Protein AF-A0A7S4QKA0-F1 (afdb_monomer_lite)

pLDDT: mean 72.98, std 16.51, range [43.41, 94.88]

Organism: NCBI:txid49249

Sequence (157 aa):
MATSAATAAAASAASLTTAHSTKSTVLSTYRTLHKLIRNLPPTQQPNALTQLRTTYKSNVTAPTSSIQPLIEEAGKKIAYLRIVTPKDRSTNQKSSERWIYDGNGNKVCNGIGQLNRDGKAVSNWNGKNLDPCSVKRHRQQLGRAGFVNNLHAKGLF

Secondary structure (DSSP, 8-state):
--SHHHHHHHHHHHHHHHHHHHHHHHHHHHHHHHHHHHTS-TTTHHHHHHHHHHHHHHTTT--HHHHHHHHHHHHHHHHHHHHHSPPPGGGS-------EE-TTS-EEESSS-PPPTT-------SSS---HHHHHHHHHHHHHTT-SSTTGGGT--

Structure (mmCIF, N/CA/C/O backbone):
data_AF-A0A7S4QKA0-F1
#
_entry.id   AF-A0A7S4QKA0-F1
#
loop_
_atom_site.group_PDB
_atom_site.id
_atom_site.type_symbol
_atom_site.label_atom_id
_atom_site.label_alt_id
_atom_site.label_comp_id
_atom_site.label_asym_id
_atom_site.label_entity_id
_atom_site.label_seq_id
_atom_site.pdbx_PDB_ins_code
_atom_site.Cartn_x
_atom_site.Cartn_y
_atom_site.Cartn_z
_atom_site.occupancy
_atom_site.B_iso_or_equiv
_atom_site.auth_seq_id
_atom_site.auth_comp_id
_atom_site.auth_asym_id
_atom_site.auth_atom_id
_atom_site.pdbx_PDB_model_num
ATOM 1 N N . MET A 1 1 ? -34.918 20.534 32.778 1.00 53.19 1 MET A N 1
ATOM 2 C CA . MET A 1 1 ? -33.763 19.617 32.931 1.00 53.19 1 MET A CA 1
ATOM 3 C C . MET A 1 1 ? -33.714 18.562 31.808 1.00 53.19 1 MET A C 1
ATOM 5 O O . MET A 1 1 ? -33.627 17.380 32.093 1.00 53.19 1 MET A O 1
ATOM 9 N N . ALA A 1 2 ? -33.759 18.962 30.528 1.00 54.81 2 ALA A N 1
ATOM 10 C CA . ALA A 1 2 ? -33.802 18.024 29.386 1.00 54.81 2 ALA A CA 1
ATOM 11 C C . ALA A 1 2 ? -32.573 18.113 28.451 1.00 54.81 2 ALA A C 1
ATOM 13 O O . ALA A 1 2 ? -32.505 17.424 27.440 1.00 54.81 2 ALA A O 1
ATOM 14 N N . THR A 1 3 ? -31.588 18.955 28.773 1.00 57.25 3 THR A N 1
ATOM 15 C CA . THR A 1 3 ? -30.458 19.271 27.882 1.00 57.25 3 THR A CA 1
ATOM 16 C C . THR A 1 3 ? -29.217 18.393 28.080 1.00 57.25 3 THR A C 1
ATOM 18 O O . THR A 1 3 ? -28.339 18.419 27.224 1.00 57.25 3 THR A O 1
ATOM 21 N N . SER A 1 4 ? -29.128 17.585 29.145 1.00 58.50 4 SER A N 1
ATOM 22 C CA . SER A 1 4 ? -27.948 16.736 29.408 1.00 58.50 4 SER A CA 1
ATOM 23 C C . SER A 1 4 ? -27.959 15.391 28.667 1.00 58.50 4 SER A C 1
ATOM 25 O O . SER A 1 4 ? -26.901 14.839 28.376 1.00 58.50 4 SER A O 1
ATOM 27 N N . ALA A 1 5 ? -29.135 14.862 28.313 1.00 60.84 5 ALA A N 1
ATOM 28 C CA . ALA A 1 5 ? -29.242 13.571 27.626 1.00 60.84 5 ALA A CA 1
ATOM 29 C C . ALA A 1 5 ? -28.862 13.657 26.134 1.00 60.84 5 ALA A C 1
ATOM 31 O O . ALA A 1 5 ? -28.211 12.759 25.599 1.00 60.84 5 ALA A O 1
ATOM 32 N N . ALA A 1 6 ? -29.212 14.761 25.464 1.00 63.09 6 ALA A N 1
ATOM 33 C CA . ALA A 1 6 ? -28.923 14.961 24.042 1.00 63.09 6 ALA A CA 1
ATOM 34 C C . ALA A 1 6 ? -27.418 15.140 23.759 1.00 63.09 6 ALA A C 1
ATOM 36 O O . ALA A 1 6 ? -26.901 14.631 22.764 1.00 63.09 6 ALA A O 1
ATOM 37 N N . THR A 1 7 ? -26.690 15.806 24.657 1.00 63.50 7 THR A N 1
ATOM 38 C CA . THR A 1 7 ? -25.232 15.989 24.559 1.00 63.50 7 THR A CA 1
ATOM 39 C C . THR A 1 7 ? -24.463 14.687 24.796 1.00 63.50 7 THR A C 1
ATOM 41 O O . THR A 1 7 ? -23.486 14.426 24.093 1.00 63.50 7 THR A O 1
ATOM 44 N N . ALA A 1 8 ? -24.929 13.819 25.701 1.00 63.12 8 ALA A N 1
ATOM 45 C CA . ALA A 1 8 ? -24.328 12.501 25.921 1.00 63.12 8 ALA A CA 1
ATOM 46 C C . ALA A 1 8 ? -24.492 11.564 24.704 1.00 63.12 8 ALA A C 1
ATOM 48 O O . ALA A 1 8 ? -23.546 10.872 24.315 1.00 63.12 8 ALA A O 1
ATOM 49 N N . ALA A 1 9 ? -25.658 11.588 24.049 1.00 65.44 9 ALA A N 1
ATOM 50 C CA . ALA A 1 9 ? -25.912 10.793 22.847 1.00 65.44 9 ALA A CA 1
ATOM 51 C C . ALA A 1 9 ? -24.998 11.202 21.676 1.00 65.44 9 ALA A C 1
ATOM 53 O O . ALA A 1 9 ? -24.388 10.340 21.038 1.00 65.44 9 ALA A O 1
ATOM 54 N N . ALA A 1 10 ? -24.822 12.508 21.443 1.00 66.25 10 ALA A N 1
ATOM 55 C CA . ALA A 1 10 ? -23.941 13.025 20.393 1.00 66.25 10 ALA A CA 1
ATOM 56 C C . ALA A 1 10 ? -22.460 12.655 20.618 1.00 66.25 10 ALA A C 1
ATOM 58 O O . ALA A 1 10 ? -21.770 12.261 19.674 1.00 66.25 10 ALA A O 1
ATOM 59 N N . ALA A 1 11 ? -21.979 12.700 21.866 1.00 65.69 11 ALA A N 1
ATOM 60 C CA . ALA A 1 11 ? -20.617 12.291 22.215 1.00 65.69 11 ALA A CA 1
ATOM 61 C C . ALA A 1 11 ? -20.374 10.784 21.982 1.00 65.69 11 ALA A C 1
ATOM 63 O O . ALA A 1 11 ? -19.302 10.389 21.515 1.00 65.69 11 ALA A O 1
ATOM 64 N N . SER A 1 12 ? -21.380 9.939 22.242 1.00 66.50 12 SER A N 1
ATOM 65 C CA . SER A 1 12 ? -21.301 8.494 21.977 1.00 66.50 12 SER A CA 1
ATOM 66 C C . SER A 1 12 ? -21.273 8.158 20.477 1.00 66.50 12 SER A C 1
ATOM 68 O O . SER A 1 12 ? -20.552 7.258 20.051 1.00 66.50 12 SER A O 1
ATOM 70 N N . ALA A 1 13 ? -21.990 8.924 19.650 1.00 68.44 13 ALA A N 1
ATOM 71 C CA . ALA A 1 13 ? -21.988 8.741 18.201 1.00 68.44 13 ALA A CA 1
ATOM 72 C C . ALA A 1 13 ? -20.648 9.169 17.573 1.00 68.44 13 ALA A C 1
ATOM 74 O O . ALA A 1 13 ? -20.118 8.472 16.706 1.00 68.44 13 ALA A O 1
ATOM 75 N N . ALA A 1 14 ? -20.061 10.273 18.047 1.00 69.31 14 ALA A N 1
ATOM 76 C CA . ALA A 1 14 ? -18.765 10.767 17.578 1.00 69.31 14 ALA A CA 1
ATOM 77 C C . ALA A 1 14 ? -17.596 9.824 17.929 1.00 69.31 14 ALA A C 1
ATOM 79 O O . ALA A 1 14 ? -16.661 9.658 17.139 1.00 69.31 14 ALA A O 1
ATOM 80 N N . SER A 1 15 ? -17.642 9.164 19.089 1.00 71.69 15 SER A N 1
ATOM 81 C CA . SER A 1 15 ? -16.622 8.178 19.465 1.00 71.69 15 SER A CA 1
ATOM 82 C C . SER A 1 15 ? -16.714 6.907 18.612 1.00 71.69 15 SER A C 1
ATOM 84 O O . SER A 1 15 ? -15.683 6.385 18.177 1.00 71.69 15 SER A O 1
ATOM 86 N N . LEU A 1 16 ? -17.931 6.457 18.275 1.00 73.19 16 LEU A N 1
ATOM 87 C CA . LEU A 1 16 ? -18.149 5.318 17.381 1.00 73.19 16 LEU A CA 1
ATOM 88 C C . LEU A 1 16 ? -17.609 5.577 15.970 1.00 73.19 16 LEU A C 1
ATOM 90 O O . LEU A 1 16 ? -16.901 4.728 15.424 1.00 73.19 16 LEU A O 1
ATOM 94 N N . THR A 1 17 ? -17.917 6.726 15.364 1.00 72.69 17 THR A N 1
ATOM 95 C CA . THR A 1 17 ? -17.453 7.060 14.004 1.00 72.69 17 THR A CA 1
ATOM 96 C C . THR A 1 17 ? -15.934 7.196 13.947 1.00 72.69 17 THR A C 1
ATOM 98 O O . THR A 1 17 ? -15.299 6.665 13.032 1.00 72.69 17 THR A O 1
ATOM 101 N N . THR A 1 18 ? -15.334 7.805 14.971 1.00 76.69 18 THR A N 1
ATOM 102 C CA . THR A 1 18 ? -13.876 7.905 15.112 1.00 76.69 18 THR A CA 1
ATOM 103 C C . THR 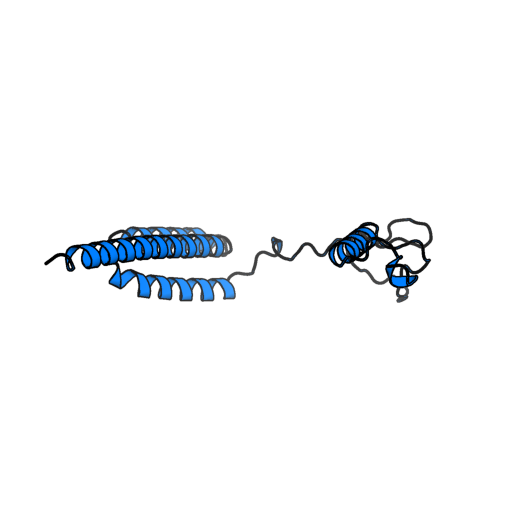A 1 18 ? -13.239 6.520 15.210 1.00 76.69 18 THR A C 1
ATOM 105 O O . THR A 1 18 ? -12.281 6.236 14.494 1.00 76.69 18 THR A O 1
ATOM 108 N N . ALA A 1 19 ? -13.809 5.612 16.009 1.00 76.31 19 ALA A N 1
ATOM 109 C CA . ALA A 1 19 ? -13.323 4.238 16.132 1.00 76.31 19 ALA A CA 1
ATOM 110 C C . ALA A 1 19 ? -13.435 3.430 14.822 1.00 76.31 19 ALA A C 1
ATOM 112 O O . ALA A 1 19 ? -12.587 2.585 14.536 1.00 76.31 19 ALA A O 1
ATOM 113 N N . HIS A 1 20 ? -14.462 3.668 14.002 1.00 78.38 20 HIS A N 1
ATOM 114 C CA . HIS A 1 20 ? -14.578 3.029 12.685 1.00 78.38 20 HIS A CA 1
ATOM 115 C C . HIS A 1 20 ? -13.555 3.586 11.689 1.00 78.38 20 HIS A C 1
ATOM 117 O O . HIS A 1 20 ? -12.926 2.821 10.953 1.00 78.38 20 HIS A O 1
ATOM 123 N N . SER A 1 21 ? -13.348 4.905 11.698 1.00 82.44 21 SER A N 1
ATOM 124 C CA . SER A 1 21 ? -12.342 5.574 10.872 1.00 82.44 21 SER A CA 1
ATOM 125 C C . SER A 1 21 ? -10.929 5.077 11.194 1.00 82.44 21 SER A C 1
ATOM 127 O O . SER A 1 21 ? -10.194 4.669 10.293 1.00 82.44 21 SER A O 1
ATOM 129 N N . THR A 1 22 ? -10.567 4.984 12.478 1.00 85.25 22 THR A N 1
ATOM 130 C CA . THR A 1 22 ? -9.251 4.475 12.897 1.00 85.25 22 THR A CA 1
ATOM 131 C C . THR A 1 22 ? -9.042 3.019 12.488 1.00 85.25 22 THR A C 1
ATOM 133 O O . THR A 1 22 ? -7.995 2.700 11.927 1.00 85.25 22 THR A O 1
ATOM 136 N N . LYS A 1 23 ? -10.042 2.141 12.662 1.00 87.69 23 LYS A N 1
ATOM 137 C CA . LYS A 1 23 ? -9.987 0.748 12.173 1.00 87.69 23 LYS A CA 1
ATOM 138 C C . LYS A 1 23 ? -9.736 0.679 10.665 1.00 87.69 23 LYS A C 1
ATOM 140 O O . LYS A 1 23 ? -8.902 -0.109 10.220 1.00 87.69 23 LYS A O 1
ATOM 145 N N . SER A 1 24 ? -10.423 1.507 9.878 1.00 89.88 24 SER A N 1
ATOM 146 C CA . SER A 1 24 ? -10.221 1.584 8.426 1.00 89.88 24 SER A CA 1
ATOM 147 C C . SER A 1 24 ? -8.781 1.978 8.079 1.00 89.88 24 SER A C 1
ATOM 149 O O . SER A 1 24 ? -8.125 1.306 7.276 1.00 89.88 24 SER A O 1
ATOM 151 N N . THR A 1 25 ? -8.248 3.000 8.753 1.00 91.38 25 THR A N 1
ATOM 152 C CA . THR A 1 25 ? -6.865 3.459 8.581 1.00 91.38 25 THR A CA 1
ATOM 153 C C . THR A 1 25 ? -5.862 2.359 8.922 1.00 91.38 25 THR A C 1
ATOM 155 O O . THR A 1 25 ? -5.007 2.056 8.090 1.00 91.38 25 THR A O 1
ATOM 158 N N . VAL A 1 26 ? -6.008 1.681 10.064 1.00 92.06 26 VAL A N 1
ATOM 159 C CA . VAL A 1 26 ? -5.136 0.567 10.490 1.00 92.06 26 VAL A CA 1
ATOM 160 C C . VAL A 1 26 ? -5.156 -0.589 9.481 1.00 92.06 26 VAL A C 1
ATOM 162 O O . VAL A 1 26 ? -4.118 -1.156 9.139 1.00 92.06 26 VAL A O 1
ATOM 165 N N . LEU A 1 27 ? -6.326 -0.935 8.939 1.00 92.19 27 LEU A N 1
ATOM 166 C CA . LEU A 1 27 ? -6.423 -1.962 7.899 1.00 92.19 27 LEU A CA 1
ATOM 16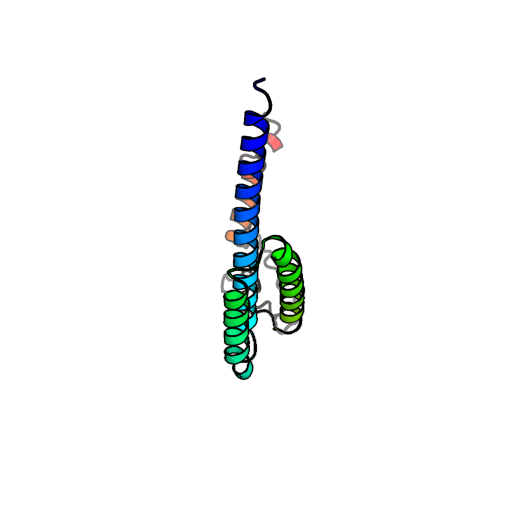7 C C . LEU A 1 27 ? -5.756 -1.517 6.592 1.00 92.19 27 LEU A C 1
ATOM 169 O O . LEU A 1 27 ? -5.142 -2.330 5.896 1.00 92.19 27 LEU A O 1
ATOM 173 N N . SER A 1 28 ? -5.869 -0.238 6.236 1.00 93.81 28 SER A N 1
ATOM 174 C CA . SER A 1 28 ? -5.246 0.314 5.032 1.00 93.81 28 SER A CA 1
ATOM 175 C C . SER A 1 28 ? -3.714 0.324 5.121 1.00 93.81 28 SER A C 1
ATOM 177 O O . SER A 1 28 ? -3.044 -0.077 4.160 1.00 93.81 28 SER A O 1
ATOM 179 N N . THR A 1 29 ? -3.149 0.687 6.279 1.00 94.06 29 THR A N 1
ATOM 180 C CA . THR A 1 29 ? -1.701 0.681 6.524 1.00 94.06 29 THR A CA 1
ATOM 181 C C . THR A 1 29 ? -1.165 -0.744 6.523 1.00 94.06 29 THR A C 1
ATOM 183 O O . THR A 1 29 ? -0.190 -1.016 5.821 1.00 94.06 29 THR A O 1
ATOM 186 N N . TYR A 1 30 ? -1.857 -1.681 7.182 1.00 94.81 30 TYR A N 1
ATOM 187 C CA . TYR A 1 30 ? -1.521 -3.106 7.158 1.00 94.81 30 TYR A CA 1
ATOM 188 C C . TYR A 1 30 ? -1.469 -3.662 5.730 1.00 94.81 30 TYR A C 1
ATOM 190 O O . TYR A 1 30 ? -0.470 -4.253 5.320 1.00 94.81 30 TYR A O 1
ATOM 198 N N . ARG A 1 31 ? -2.526 -3.437 4.935 1.00 94.62 31 ARG A N 1
ATOM 199 C CA . ARG A 1 31 ? -2.593 -3.901 3.537 1.00 94.62 31 ARG A CA 1
ATOM 200 C C . ARG A 1 31 ? -1.474 -3.303 2.691 1.00 94.62 31 ARG A C 1
ATOM 202 O O . ARG A 1 31 ? -0.916 -3.995 1.842 1.00 94.62 31 ARG A O 1
ATOM 209 N N . THR A 1 32 ? -1.149 -2.032 2.911 1.00 93.19 32 THR A N 1
ATOM 210 C CA . THR A 1 32 ? -0.084 -1.340 2.177 1.00 93.19 32 THR A CA 1
ATOM 211 C C . THR A 1 32 ? 1.289 -1.900 2.532 1.00 93.19 32 THR A C 1
ATOM 213 O O . THR A 1 32 ? 2.046 -2.246 1.628 1.00 93.19 32 THR A O 1
ATOM 216 N N . LEU A 1 33 ? 1.585 -2.079 3.822 1.00 93.38 33 LEU A N 1
ATOM 217 C CA . LEU A 1 33 ? 2.817 -2.720 4.287 1.00 93.38 33 LEU A CA 1
ATOM 218 C C . LEU A 1 33 ? 2.950 -4.141 3.747 1.00 93.38 33 LEU A C 1
ATOM 220 O O . LEU A 1 33 ? 3.990 -4.495 3.207 1.00 93.38 33 LEU A O 1
ATOM 224 N N . HIS A 1 34 ? 1.885 -4.937 3.816 1.00 94.31 34 HIS A N 1
ATOM 225 C CA . HIS A 1 34 ? 1.893 -6.305 3.309 1.00 94.31 34 HIS A CA 1
ATOM 226 C C . HIS A 1 34 ? 2.193 -6.365 1.802 1.00 94.31 34 HIS A C 1
ATOM 228 O O . HIS A 1 34 ? 2.947 -7.227 1.353 1.00 94.31 34 HIS A O 1
ATOM 234 N N . LYS A 1 35 ? 1.626 -5.445 1.007 1.00 91.94 35 LYS A N 1
ATOM 235 C CA . LYS A 1 35 ? 1.938 -5.329 -0.427 1.00 91.94 35 LYS A CA 1
ATOM 236 C C . LYS A 1 35 ? 3.400 -4.950 -0.664 1.00 91.94 35 LYS A C 1
ATOM 238 O O . LYS A 1 35 ? 4.040 -5.568 -1.501 1.00 91.94 35 LYS A O 1
ATOM 243 N N . LEU A 1 36 ? 3.928 -3.978 0.080 1.00 91.31 36 LEU A N 1
ATOM 244 C CA . LEU A 1 36 ? 5.323 -3.548 -0.056 1.00 91.31 36 LEU A CA 1
ATOM 245 C C . LEU A 1 36 ? 6.307 -4.648 0.353 1.00 91.31 36 LEU A C 1
ATOM 247 O O . LEU A 1 36 ? 7.291 -4.871 -0.341 1.00 91.31 36 LEU A O 1
ATOM 251 N N . ILE A 1 37 ? 6.014 -5.389 1.422 1.00 92.75 37 ILE A N 1
ATOM 252 C CA . ILE A 1 37 ? 6.856 -6.502 1.873 1.00 92.75 37 ILE A CA 1
ATOM 253 C C . ILE A 1 37 ? 6.919 -7.611 0.818 1.00 92.75 37 ILE A C 1
ATOM 255 O O . ILE A 1 37 ? 7.976 -8.199 0.625 1.00 92.75 37 ILE A O 1
ATOM 259 N N . ARG A 1 38 ? 5.836 -7.871 0.076 1.00 90.31 38 ARG A N 1
ATOM 260 C CA . ARG A 1 38 ? 5.865 -8.837 -1.037 1.00 90.31 38 ARG A CA 1
ATOM 261 C C . ARG A 1 38 ? 6.773 -8.430 -2.198 1.00 90.31 38 ARG A C 1
ATOM 263 O O . ARG A 1 38 ? 7.162 -9.299 -2.970 1.00 90.31 38 ARG A O 1
ATOM 270 N N . ASN A 1 39 ? 7.119 -7.151 -2.305 1.00 86.44 39 ASN A N 1
ATOM 271 C CA . ASN A 1 39 ? 8.033 -6.649 -3.329 1.00 86.44 39 ASN A CA 1
ATOM 272 C C . ASN A 1 39 ? 9.506 -6.681 -2.876 1.00 86.44 39 ASN A C 1
ATOM 274 O O . ASN A 1 39 ? 10.387 -6.353 -3.667 1.00 86.44 39 ASN A O 1
ATOM 278 N N . LEU A 1 40 ? 9.792 -7.047 -1.618 1.00 86.88 40 LEU A N 1
ATOM 279 C CA . LEU A 1 40 ? 11.163 -7.251 -1.139 1.00 86.88 40 LEU A CA 1
ATOM 280 C C . LEU A 1 40 ? 11.786 -8.513 -1.761 1.00 86.88 40 LEU A C 1
ATOM 282 O O . LEU A 1 40 ? 11.059 -9.403 -2.207 1.00 86.88 40 LEU A O 1
ATOM 286 N N . PRO A 1 41 ? 13.122 -8.649 -1.738 1.00 87.81 41 PRO A N 1
ATOM 287 C CA . PRO A 1 41 ? 13.791 -9.888 -2.120 1.00 87.81 41 PRO A CA 1
ATOM 288 C C . PRO A 1 41 ? 13.242 -11.101 -1.346 1.00 87.81 41 PRO A C 1
ATOM 290 O O . PRO A 1 41 ? 13.001 -10.991 -0.138 1.00 87.81 41 PRO A O 1
ATOM 293 N N . PRO A 1 42 ? 13.074 -12.269 -1.997 1.00 87.00 42 PRO A N 1
ATOM 294 C CA . PRO A 1 42 ? 12.385 -13.434 -1.427 1.00 87.00 42 PRO A CA 1
ATOM 295 C C . PRO A 1 42 ? 13.022 -13.954 -0.131 1.00 87.00 42 PRO A C 1
ATOM 297 O O . PRO A 1 42 ? 12.330 -14.511 0.715 1.00 87.00 42 PRO A O 1
ATOM 300 N N . THR A 1 43 ? 14.319 -13.709 0.066 1.00 90.12 43 THR A N 1
ATOM 301 C CA . THR A 1 43 ? 15.064 -14.070 1.280 1.00 90.12 43 THR A CA 1
ATOM 302 C C . THR A 1 43 ? 14.576 -13.337 2.532 1.00 90.12 43 THR A C 1
ATOM 304 O O . THR A 1 43 ? 14.632 -13.888 3.627 1.00 90.12 43 THR A O 1
ATOM 307 N N . GLN A 1 44 ? 14.071 -12.108 2.393 1.00 87.75 44 GLN A N 1
ATOM 308 C CA . GLN A 1 44 ? 13.684 -11.249 3.521 1.00 87.75 44 GLN A CA 1
ATOM 309 C C . GLN A 1 44 ? 12.172 -11.244 3.788 1.00 87.75 44 GLN A C 1
ATOM 311 O O . GLN A 1 44 ? 11.732 -10.899 4.887 1.00 87.75 44 GLN A O 1
ATOM 316 N N . GLN A 1 45 ? 11.365 -11.662 2.808 1.00 90.06 45 GLN A N 1
ATOM 317 C CA . GLN A 1 45 ? 9.904 -11.667 2.902 1.00 90.06 45 GLN A CA 1
ATOM 318 C C . GLN A 1 45 ? 9.335 -12.449 4.099 1.00 90.06 45 GLN A C 1
ATOM 320 O O . GLN A 1 45 ? 8.486 -11.885 4.794 1.00 90.06 45 GLN A O 1
ATOM 325 N N . PRO A 1 46 ? 9.732 -13.712 4.378 1.00 92.56 46 PRO A N 1
ATOM 326 C CA . PRO A 1 46 ? 9.046 -14.505 5.398 1.00 92.56 46 PRO A CA 1
ATOM 327 C C . PRO A 1 46 ? 9.207 -13.894 6.793 1.00 92.56 46 PRO A C 1
ATOM 329 O O . PRO A 1 46 ? 8.222 -13.764 7.517 1.00 92.56 46 PRO A O 1
ATOM 332 N N . ASN A 1 47 ? 10.413 -13.425 7.123 1.00 93.38 47 ASN A N 1
ATOM 333 C CA . ASN A 1 47 ? 10.715 -12.794 8.408 1.00 93.38 47 ASN A CA 1
ATOM 334 C C . ASN A 1 47 ? 9.984 -11.455 8.572 1.00 93.38 47 ASN A C 1
ATOM 336 O O . ASN A 1 47 ? 9.408 -11.179 9.622 1.00 93.38 47 ASN A O 1
ATOM 340 N N . ALA A 1 48 ? 9.938 -10.633 7.522 1.00 92.44 48 ALA A N 1
ATOM 341 C CA . ALA A 1 48 ? 9.210 -9.367 7.562 1.00 92.44 48 ALA A CA 1
ATOM 342 C C . ALA A 1 48 ? 7.687 -9.575 7.692 1.00 92.44 48 ALA A C 1
ATOM 344 O O . ALA A 1 48 ? 7.009 -8.830 8.402 1.00 92.44 48 ALA A O 1
ATOM 345 N N . LEU A 1 49 ? 7.128 -10.605 7.044 1.00 94.38 49 LEU A N 1
ATOM 346 C CA . LEU A 1 49 ? 5.701 -10.930 7.131 1.00 94.38 49 LEU A CA 1
ATOM 347 C C . LEU A 1 49 ? 5.304 -11.479 8.503 1.00 94.38 49 LEU A C 1
ATOM 349 O O . LEU A 1 49 ? 4.224 -11.142 8.996 1.00 94.38 49 LEU A O 1
ATOM 353 N N . THR A 1 50 ? 6.136 -12.317 9.126 1.00 94.50 50 THR A N 1
ATOM 354 C CA . THR A 1 50 ? 5.871 -12.805 10.487 1.00 94.50 50 THR A CA 1
ATOM 355 C C . THR A 1 50 ? 5.925 -11.656 11.483 1.00 94.50 50 THR A C 1
ATOM 357 O O . THR A 1 50 ? 4.969 -11.499 12.238 1.00 94.50 50 THR A O 1
ATOM 360 N N . GLN A 1 51 ? 6.939 -10.789 11.403 1.00 93.69 51 GLN A N 1
ATOM 361 C CA . GLN A 1 51 ? 7.041 -9.578 12.225 1.00 93.69 51 GLN A CA 1
ATOM 362 C C . GLN A 1 51 ? 5.836 -8.644 12.048 1.00 93.69 51 GLN A C 1
ATOM 364 O O . GLN A 1 51 ? 5.279 -8.156 13.030 1.00 93.69 51 GLN A O 1
ATOM 369 N N . LEU A 1 52 ? 5.372 -8.419 10.813 1.00 93.94 52 LEU A N 1
ATOM 370 C CA . LEU A 1 52 ? 4.167 -7.620 10.558 1.00 93.94 52 LEU A CA 1
ATOM 371 C C . LEU A 1 52 ? 2.932 -8.236 11.236 1.00 93.94 52 LEU A C 1
ATOM 373 O O . LEU A 1 52 ? 2.117 -7.535 11.831 1.00 93.94 52 LEU A O 1
ATOM 377 N N . ARG A 1 53 ? 2.767 -9.559 11.146 1.00 94.00 53 ARG A N 1
ATOM 378 C CA . ARG A 1 53 ? 1.619 -10.254 11.742 1.00 94.00 53 ARG A CA 1
ATOM 379 C C . ARG A 1 53 ? 1.667 -10.229 13.265 1.00 94.00 53 ARG A C 1
ATOM 381 O O . ARG A 1 53 ? 0.631 -9.990 13.878 1.00 94.00 53 ARG A O 1
ATOM 388 N N . THR A 1 54 ? 2.826 -10.476 13.870 1.00 94.56 54 THR A N 1
ATOM 389 C CA . THR A 1 54 ? 2.971 -10.499 15.331 1.00 94.56 54 THR A CA 1
ATOM 390 C C . THR A 1 54 ? 2.774 -9.112 15.927 1.00 94.56 54 THR A C 1
ATOM 392 O O . THR A 1 54 ? 2.009 -8.987 16.876 1.00 94.56 54 THR A O 1
ATOM 395 N N . THR A 1 55 ? 3.350 -8.071 15.321 1.00 92.19 55 THR A N 1
ATOM 396 C CA . THR A 1 55 ? 3.193 -6.678 15.778 1.00 92.19 55 THR A CA 1
ATOM 397 C C . THR A 1 55 ? 1.749 -6.187 15.710 1.00 92.19 55 THR A C 1
ATOM 399 O O . THR A 1 55 ? 1.271 -5.557 16.649 1.00 92.19 55 THR A O 1
ATOM 402 N N . TYR A 1 56 ? 1.006 -6.486 14.642 1.00 91.69 56 TYR A N 1
ATOM 403 C CA . TYR A 1 56 ? -0.410 -6.104 14.586 1.00 91.69 56 TYR A CA 1
ATOM 404 C C . TYR A 1 56 ? -1.266 -6.945 15.538 1.00 91.69 56 TYR A C 1
ATOM 406 O O . TYR A 1 56 ? -2.190 -6.406 16.137 1.00 91.69 56 TYR A O 1
ATOM 414 N N . LYS A 1 57 ? -0.947 -8.235 15.728 1.00 90.62 57 LYS A N 1
ATOM 415 C CA . LYS A 1 57 ? -1.650 -9.103 16.685 1.00 90.62 57 LYS A CA 1
ATOM 416 C C . LYS A 1 57 ? -1.439 -8.679 18.139 1.00 90.62 57 LYS A C 1
ATOM 418 O O . LYS A 1 57 ? -2.398 -8.694 18.902 1.00 90.62 57 LYS A O 1
ATOM 423 N N . SER A 1 58 ? -0.224 -8.289 18.523 1.00 89.81 58 SER A N 1
ATOM 424 C CA . SER A 1 58 ? 0.068 -7.845 19.892 1.00 89.81 58 SER A CA 1
ATOM 425 C C . SER A 1 58 ? -0.643 -6.537 20.245 1.00 89.81 58 SER A C 1
ATOM 427 O O . SER A 1 58 ? -0.978 -6.319 21.402 1.00 89.81 58 SER A O 1
ATOM 429 N N . ASN A 1 59 ? -0.914 -5.687 19.250 1.00 86.38 59 ASN A N 1
ATOM 430 C CA . ASN A 1 59 ? -1.547 -4.380 19.436 1.00 86.38 59 ASN A CA 1
ATOM 431 C C . ASN A 1 59 ? -3.077 -4.382 19.228 1.00 86.38 59 ASN A C 1
ATOM 433 O O . ASN A 1 59 ? -3.680 -3.315 19.177 1.00 86.38 59 ASN A O 1
ATOM 437 N N . VAL A 1 60 ? -3.732 -5.549 19.125 1.00 84.00 60 VAL A N 1
ATOM 438 C CA . VAL A 1 60 ? -5.198 -5.635 18.924 1.00 84.00 60 VAL A CA 1
ATOM 439 C C . VAL A 1 60 ? -5.980 -5.045 20.102 1.00 84.00 60 VAL A C 1
ATOM 441 O O . VAL A 1 60 ? -7.002 -4.398 19.892 1.00 84.00 60 VAL A O 1
ATOM 444 N N . THR A 1 61 ? -5.490 -5.246 21.326 1.00 82.62 61 THR A N 1
ATOM 445 C CA . THR A 1 61 ? -6.148 -4.799 22.569 1.00 82.62 61 THR A CA 1
ATOM 446 C C . THR A 1 61 ? -5.615 -3.443 23.054 1.00 82.62 61 THR A C 1
ATOM 448 O O . THR A 1 61 ? -5.907 -3.021 24.170 1.00 82.62 61 THR A O 1
ATOM 451 N N . ALA A 1 62 ? -4.799 -2.755 22.250 1.00 77.00 62 ALA A N 1
ATOM 452 C CA . ALA A 1 62 ? -4.198 -1.487 22.650 1.00 77.00 62 ALA A CA 1
ATOM 453 C C . ALA A 1 62 ? -5.267 -0.383 22.824 1.00 77.00 62 ALA A C 1
ATOM 455 O O . ALA A 1 62 ? -6.224 -0.324 22.045 1.00 77.00 62 ALA A O 1
ATOM 456 N N . PRO A 1 63 ? -5.121 0.507 23.826 1.00 79.19 63 PRO A N 1
ATOM 457 C CA . PRO A 1 63 ? -6.062 1.600 24.047 1.00 79.19 63 PRO A CA 1
ATOM 458 C C . PRO A 1 63 ? -6.031 2.606 22.890 1.00 79.19 63 PRO A C 1
ATOM 460 O O . PRO A 1 63 ? -4.996 2.839 22.272 1.00 79.19 63 PRO A O 1
ATOM 463 N N . THR A 1 64 ? -7.159 3.271 22.629 1.00 74.06 64 THR A N 1
ATOM 464 C CA . THR A 1 64 ? -7.324 4.197 21.491 1.00 74.06 64 THR A CA 1
ATOM 465 C C . THR A 1 64 ? -6.276 5.318 21.449 1.00 74.06 64 THR A C 1
ATOM 467 O O . THR A 1 64 ? -5.930 5.796 20.369 1.00 74.06 64 THR A O 1
ATOM 470 N N . SER A 1 65 ? -5.732 5.713 22.604 1.00 77.06 65 SER A N 1
ATOM 471 C CA . SER A 1 65 ? -4.694 6.743 22.734 1.00 77.06 65 SER A CA 1
ATOM 472 C C . SER A 1 65 ? -3.330 6.328 22.173 1.00 77.06 65 SER A C 1
ATOM 474 O O . SER A 1 65 ? -2.609 7.179 21.660 1.00 77.06 65 SER A O 1
ATOM 476 N N . SER A 1 66 ? -2.971 5.041 22.210 1.00 84.12 66 SER A N 1
ATOM 477 C CA . SER A 1 66 ? -1.675 4.553 21.714 1.00 84.12 66 SER A CA 1
ATOM 478 C C . SER A 1 66 ? -1.698 4.146 20.239 1.00 84.12 66 SER A C 1
ATOM 480 O O . SER A 1 66 ? -0.653 3.862 19.659 1.00 84.12 66 SER A O 1
ATOM 482 N N . ILE A 1 67 ? -2.864 4.160 19.589 1.00 85.88 67 ILE A N 1
ATOM 483 C CA . ILE A 1 67 ? -3.002 3.761 18.181 1.00 85.88 67 ILE A CA 1
ATOM 484 C C . ILE A 1 67 ? -2.367 4.791 17.235 1.00 85.88 67 ILE A C 1
ATOM 486 O O . ILE A 1 67 ? -1.752 4.409 16.242 1.00 85.88 67 ILE A O 1
ATOM 490 N N . GLN A 1 68 ? -2.482 6.088 17.533 1.00 87.81 68 GLN A N 1
ATOM 491 C CA . GLN A 1 68 ? -1.924 7.151 16.685 1.00 87.81 68 GLN A CA 1
ATOM 492 C C . GLN A 1 68 ? -0.401 7.056 16.496 1.00 87.81 68 GLN A C 1
ATOM 494 O O . GLN A 1 68 ? 0.032 6.981 15.343 1.00 87.81 68 GLN A O 1
ATOM 499 N N . PRO A 1 69 ? 0.427 6.951 17.557 1.00 90.06 69 PRO A N 1
ATOM 500 C CA . PRO A 1 69 ? 1.872 6.814 17.370 1.00 90.06 69 PRO A CA 1
ATOM 501 C C . PRO A 1 69 ? 2.250 5.529 16.611 1.00 90.06 69 PRO A C 1
ATOM 503 O O . PRO A 1 69 ? 3.195 5.536 15.822 1.00 90.06 69 PRO A O 1
ATOM 506 N N . LEU A 1 70 ? 1.481 4.441 16.762 1.00 89.69 70 LEU A N 1
ATOM 507 C CA . LEU A 1 70 ? 1.684 3.206 15.991 1.00 89.69 70 LEU A CA 1
ATOM 508 C C . LEU A 1 70 ? 1.387 3.392 14.495 1.00 89.69 70 LEU A C 1
ATOM 510 O O . LEU A 1 70 ? 2.091 2.839 13.645 1.00 89.69 70 LEU A O 1
ATOM 514 N N . ILE A 1 71 ? 0.360 4.177 14.154 1.00 90.94 71 ILE A N 1
ATOM 515 C CA . ILE A 1 71 ? 0.048 4.532 12.763 1.00 90.94 71 ILE A CA 1
ATOM 516 C C . ILE A 1 71 ? 1.176 5.383 12.169 1.00 90.94 71 ILE A C 1
ATOM 518 O O . ILE A 1 71 ? 1.584 5.139 11.031 1.00 90.94 71 ILE A O 1
ATOM 522 N N . GLU A 1 72 ? 1.718 6.337 12.924 1.00 92.69 72 GLU A N 1
ATOM 523 C CA . GLU A 1 72 ? 2.844 7.165 12.480 1.00 92.69 72 GLU A CA 1
ATOM 524 C C . GLU A 1 72 ? 4.113 6.338 12.244 1.00 92.69 72 GLU A C 1
ATOM 526 O O . GLU A 1 72 ? 4.774 6.486 11.212 1.00 92.69 72 GLU A O 1
ATOM 531 N N . GLU A 1 73 ? 4.440 5.418 13.155 1.00 93.06 73 GLU A N 1
ATOM 532 C CA . GLU A 1 73 ? 5.562 4.491 12.990 1.00 93.06 73 GLU A CA 1
ATOM 533 C C . GLU A 1 73 ? 5.372 3.600 11.751 1.00 93.06 73 GLU A C 1
ATOM 535 O O . GLU A 1 73 ? 6.294 3.427 10.945 1.00 93.06 73 GLU A O 1
ATOM 540 N N . ALA A 1 74 ? 4.156 3.084 11.538 1.00 92.50 74 ALA A N 1
ATOM 541 C CA . ALA A 1 74 ? 3.810 2.341 10.331 1.00 92.50 74 ALA A CA 1
ATOM 542 C C . ALA A 1 74 ? 3.964 3.205 9.067 1.00 92.50 74 ALA A C 1
ATOM 544 O O . ALA A 1 74 ? 4.468 2.717 8.054 1.00 92.50 74 ALA A O 1
ATOM 545 N N . GLY A 1 75 ? 3.601 4.488 9.125 1.00 92.44 75 GLY A N 1
ATOM 546 C CA . GLY A 1 75 ? 3.800 5.458 8.047 1.00 92.44 75 GLY A CA 1
ATOM 547 C C . GLY A 1 75 ? 5.273 5.629 7.670 1.00 92.44 75 GLY A C 1
ATOM 548 O O . GLY A 1 75 ? 5.617 5.560 6.487 1.00 92.44 75 GLY A O 1
ATOM 549 N N . LYS A 1 76 ? 6.163 5.748 8.663 1.00 94.88 76 LYS A N 1
ATOM 550 C CA . LYS A 1 76 ? 7.622 5.812 8.453 1.00 94.88 76 LYS A CA 1
ATOM 551 C C . LYS A 1 76 ? 8.150 4.542 7.778 1.00 94.88 76 LYS A C 1
ATOM 553 O O . LYS A 1 76 ? 8.900 4.630 6.807 1.00 94.88 76 LYS A O 1
ATOM 558 N N . LYS A 1 77 ? 7.696 3.360 8.218 1.00 93.69 77 LYS A N 1
ATOM 559 C CA . LYS A 1 77 ? 8.050 2.067 7.596 1.00 93.69 77 LYS A CA 1
ATOM 560 C C . LYS A 1 77 ? 7.562 1.968 6.149 1.00 93.69 77 LYS A C 1
ATOM 562 O O . LYS A 1 77 ? 8.298 1.491 5.290 1.00 93.69 77 LYS A O 1
ATOM 567 N N . ILE A 1 78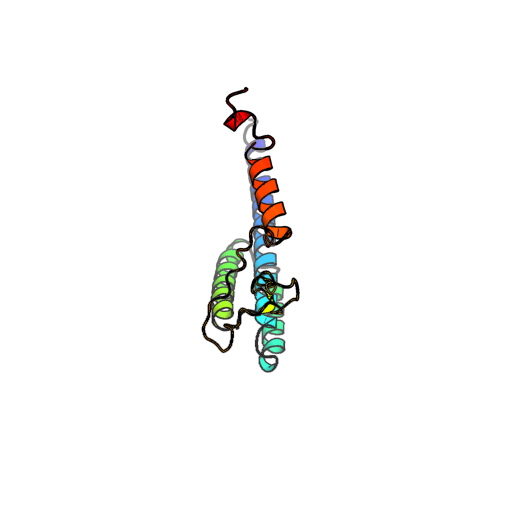 ? 6.350 2.446 5.856 1.00 93.38 78 ILE A N 1
ATOM 568 C CA . ILE A 1 78 ? 5.815 2.509 4.486 1.00 93.38 78 ILE A CA 1
ATOM 569 C C . ILE A 1 78 ? 6.688 3.409 3.608 1.00 93.38 78 ILE A C 1
ATOM 571 O O . ILE A 1 78 ? 7.020 3.017 2.491 1.00 93.38 78 ILE A O 1
ATOM 575 N N . ALA A 1 79 ? 7.055 4.598 4.090 1.00 92.19 79 ALA A N 1
ATOM 576 C CA . ALA A 1 79 ? 7.898 5.530 3.346 1.00 92.19 79 ALA A CA 1
ATOM 577 C C . ALA A 1 79 ? 9.273 4.919 3.043 1.00 92.19 79 ALA A C 1
ATOM 579 O O . ALA A 1 79 ? 9.695 4.916 1.889 1.00 92.19 79 ALA A O 1
ATOM 580 N N . TYR A 1 80 ? 9.911 4.313 4.047 1.00 93.56 80 TYR A N 1
ATOM 581 C CA . TYR A 1 80 ? 11.174 3.599 3.878 1.00 93.56 80 TYR A CA 1
ATOM 582 C C . TYR A 1 80 ? 11.064 2.473 2.843 1.00 93.56 80 TYR A C 1
ATOM 584 O O . TYR A 1 80 ? 11.827 2.434 1.879 1.00 93.56 80 TYR A O 1
ATOM 592 N N . LEU A 1 81 ? 10.068 1.592 2.981 1.00 91.19 81 LEU A N 1
ATOM 593 C CA . LEU A 1 81 ? 9.880 0.482 2.049 1.00 91.19 81 LEU A CA 1
ATOM 594 C C . LEU A 1 81 ? 9.591 0.965 0.629 1.00 91.19 81 LEU A C 1
ATOM 596 O O . LEU A 1 81 ? 10.060 0.340 -0.310 1.00 91.19 81 LEU A O 1
ATOM 600 N N . ARG A 1 82 ? 8.878 2.077 0.434 1.00 89.69 82 ARG A N 1
ATOM 601 C CA . ARG A 1 82 ? 8.662 2.653 -0.906 1.00 89.69 82 ARG A CA 1
ATOM 602 C C . ARG A 1 82 ? 9.947 3.136 -1.577 1.00 89.69 82 ARG A C 1
ATOM 604 O O . ARG A 1 82 ? 9.993 3.145 -2.800 1.00 89.69 82 ARG A O 1
ATOM 611 N N . ILE A 1 83 ? 10.938 3.561 -0.796 1.00 88.88 83 ILE A N 1
ATOM 612 C CA . ILE A 1 83 ? 12.244 3.994 -1.307 1.00 88.88 83 ILE A CA 1
ATOM 613 C C . ILE A 1 83 ? 13.111 2.771 -1.621 1.00 88.88 83 ILE A C 1
ATOM 615 O O . ILE A 1 83 ? 13.748 2.719 -2.668 1.00 88.88 83 ILE A O 1
ATOM 619 N N . VAL A 1 84 ? 13.119 1.780 -0.725 1.00 86.69 84 VAL A N 1
ATOM 620 C CA . VAL A 1 84 ? 13.997 0.604 -0.828 1.00 86.69 84 VAL A CA 1
ATOM 621 C C . VAL A 1 84 ? 13.474 -0.444 -1.805 1.00 86.69 84 VAL A C 1
ATOM 623 O O . VAL A 1 84 ? 14.262 -1.098 -2.485 1.00 86.69 84 VAL A O 1
ATOM 626 N N . THR A 1 85 ? 12.156 -0.636 -1.883 1.00 82.19 85 THR A N 1
ATOM 627 C CA . THR A 1 85 ? 11.579 -1.635 -2.787 1.00 82.19 85 THR A CA 1
ATOM 628 C C . THR A 1 85 ? 11.433 -1.057 -4.191 1.00 82.19 85 THR A C 1
ATOM 630 O O . THR A 1 85 ? 10.775 -0.028 -4.368 1.00 82.19 85 THR A O 1
ATOM 633 N N . PRO A 1 86 ? 12.009 -1.708 -5.217 1.00 71.00 86 PRO A N 1
ATOM 634 C CA . PRO A 1 86 ? 11.798 -1.290 -6.590 1.00 71.00 86 PRO A CA 1
ATOM 635 C C . PRO A 1 86 ? 10.308 -1.408 -6.918 1.00 71.00 86 PRO A C 1
ATOM 637 O O . PRO A 1 86 ? 9.659 -2.418 -6.639 1.00 71.00 86 PRO A O 1
ATOM 640 N N . LYS A 1 87 ? 9.745 -0.346 -7.495 1.00 70.25 87 LYS A N 1
ATOM 641 C CA . LYS A 1 87 ? 8.339 -0.323 -7.895 1.00 70.25 87 LYS A CA 1
ATOM 642 C C . LYS A 1 87 ? 8.115 -1.375 -8.979 1.00 70.25 87 LYS A C 1
ATOM 644 O O . LYS A 1 87 ? 8.843 -1.399 -9.971 1.00 70.25 87 LYS A O 1
ATOM 649 N N . ASP A 1 88 ? 7.109 -2.227 -8.789 1.00 62.56 88 ASP A N 1
ATOM 650 C CA . ASP A 1 88 ? 6.739 -3.223 -9.790 1.00 62.56 88 ASP A CA 1
ATOM 651 C C . ASP A 1 88 ? 6.414 -2.514 -11.115 1.00 62.56 88 ASP A C 1
ATOM 653 O O . ASP A 1 88 ? 5.484 -1.699 -11.204 1.00 62.56 88 ASP A O 1
ATOM 657 N N . ARG A 1 89 ? 7.216 -2.809 -12.146 1.00 56.25 89 ARG A N 1
ATOM 658 C CA . ARG A 1 89 ? 7.101 -2.215 -13.484 1.00 56.25 89 ARG A CA 1
ATOM 659 C C . ARG A 1 89 ? 5.762 -2.548 -14.147 1.00 56.25 89 ARG A C 1
ATOM 661 O O . ARG A 1 89 ? 5.438 -1.914 -15.146 1.00 56.25 89 ARG A O 1
ATOM 668 N N . SER A 1 90 ? 4.964 -3.467 -13.593 1.00 56.19 90 SER A N 1
ATOM 669 C CA . SER A 1 90 ? 3.620 -3.785 -14.094 1.00 56.19 90 SER A CA 1
ATOM 670 C C . SER A 1 90 ? 2.616 -2.627 -13.969 1.00 56.19 90 SER A C 1
ATOM 672 O O . SER A 1 90 ? 1.631 -2.594 -14.704 1.00 56.19 90 SER A O 1
ATOM 674 N N . THR A 1 91 ? 2.884 -1.637 -13.102 1.00 53.53 91 THR A N 1
ATOM 675 C CA . THR A 1 91 ? 2.091 -0.391 -13.008 1.00 53.53 91 THR A CA 1
ATOM 676 C C . THR A 1 91 ? 2.679 0.785 -13.778 1.00 53.53 91 THR A C 1
ATOM 678 O O . THR A 1 91 ? 2.121 1.884 -13.707 1.00 53.53 91 THR A O 1
ATOM 681 N N . ASN A 1 92 ? 3.743 0.586 -14.570 1.00 50.84 92 ASN A N 1
ATOM 682 C CA . ASN A 1 92 ? 3.947 1.490 -15.695 1.00 50.84 92 ASN A CA 1
ATOM 683 C C . ASN A 1 92 ? 2.663 1.411 -16.508 1.00 50.84 92 ASN A C 1
ATOM 685 O O . ASN A 1 92 ? 2.294 0.328 -16.963 1.00 50.84 92 ASN A O 1
ATOM 689 N N . GLN A 1 93 ? 1.948 2.538 -16.606 1.00 52.53 93 GLN A N 1
ATOM 690 C CA . GLN A 1 93 ? 0.864 2.699 -17.563 1.00 52.53 93 GLN A CA 1
ATOM 691 C C . GLN A 1 93 ? 1.320 1.986 -18.823 1.00 52.53 93 GLN A C 1
ATOM 693 O O . GLN A 1 93 ? 2.398 2.323 -19.315 1.00 52.53 93 GLN A O 1
ATOM 698 N N . LYS A 1 94 ? 0.585 0.952 -19.265 1.00 51.75 94 LYS A N 1
ATOM 699 C CA . LYS A 1 94 ? 0.823 0.346 -20.573 1.00 51.75 94 LYS A CA 1
ATOM 700 C C . LYS A 1 94 ? 0.916 1.532 -21.512 1.00 51.75 94 LYS A C 1
ATOM 702 O O . LYS A 1 94 ? -0.102 2.185 -21.746 1.00 51.75 94 LYS A O 1
ATOM 707 N N . SER A 1 95 ? 2.138 1.885 -21.913 1.00 51.53 95 SER A N 1
ATOM 708 C CA . SER A 1 95 ? 2.366 2.877 -22.944 1.00 51.53 95 SER A CA 1
ATOM 709 C C . SER A 1 95 ? 1.427 2.427 -24.037 1.00 51.53 95 SER A C 1
ATOM 711 O O . SER A 1 95 ? 1.523 1.271 -24.448 1.00 51.53 95 SER A O 1
ATOM 713 N N . SER A 1 96 ? 0.428 3.247 -24.367 1.00 56.75 96 SER A N 1
ATOM 714 C CA . SER A 1 96 ? -0.541 2.895 -25.395 1.00 56.75 96 SER A CA 1
ATOM 715 C C . SER A 1 96 ? 0.265 2.389 -26.581 1.00 56.75 96 SER A C 1
ATOM 717 O O . SER A 1 96 ? 1.087 3.155 -27.088 1.00 56.75 96 SER A O 1
ATOM 719 N N . GLU A 1 97 ? 0.122 1.111 -26.937 1.00 54.19 97 GLU A N 1
ATOM 720 C CA . GLU A 1 97 ? 0.830 0.540 -28.078 1.00 54.19 97 GLU A CA 1
ATOM 721 C C . GLU A 1 97 ? 0.501 1.419 -29.280 1.00 54.19 97 GLU A C 1
ATOM 723 O O . GLU A 1 97 ? -0.636 1.456 -29.755 1.00 54.19 97 GLU A O 1
ATOM 728 N N . ARG A 1 98 ? 1.473 2.231 -29.698 1.00 55.44 98 ARG A N 1
ATOM 729 C CA . ARG A 1 98 ? 1.306 3.137 -30.824 1.00 55.44 98 ARG A CA 1
ATOM 730 C C . ARG A 1 98 ? 1.721 2.361 -32.061 1.00 55.44 98 ARG A C 1
ATOM 732 O O . ARG A 1 98 ? 2.903 2.102 -32.266 1.00 55.44 98 ARG A O 1
ATOM 739 N N . TRP A 1 99 ? 0.733 1.973 -32.854 1.00 63.38 99 TRP A N 1
ATOM 740 C CA . TRP A 1 99 ? 0.939 1.292 -34.125 1.00 63.38 99 TRP A CA 1
ATOM 741 C C . TRP A 1 99 ? 1.417 2.303 -35.172 1.00 63.38 99 TRP A C 1
ATOM 743 O O . TRP A 1 99 ? 0.801 3.355 -35.350 1.00 63.38 99 TRP A O 1
ATOM 753 N N . ILE A 1 100 ? 2.517 1.989 -35.853 1.00 61.44 100 ILE A N 1
ATOM 754 C CA . ILE A 1 100 ? 3.044 2.775 -36.976 1.00 61.44 100 ILE A CA 1
ATOM 755 C C . ILE A 1 100 ? 2.816 1.949 -38.243 1.00 61.44 100 ILE A C 1
ATOM 757 O O . ILE A 1 100 ? 3.197 0.778 -38.286 1.00 61.44 100 ILE A O 1
ATOM 761 N N . TYR A 1 101 ? 2.165 2.547 -39.239 1.00 62.31 101 TYR A N 1
ATOM 762 C CA . TYR A 1 101 ? 1.865 1.928 -40.531 1.00 62.31 101 TYR A CA 1
ATOM 763 C C . TYR A 1 101 ? 2.693 2.610 -41.623 1.00 62.31 101 TYR A C 1
ATOM 765 O O . TYR A 1 101 ? 2.921 3.818 -41.547 1.00 62.31 101 TYR A O 1
ATOM 773 N N . ASP A 1 102 ? 3.145 1.857 -42.625 1.00 59.41 102 ASP A N 1
ATOM 774 C CA . ASP A 1 102 ? 3.800 2.423 -43.805 1.00 59.41 102 ASP A CA 1
ATOM 775 C C . ASP A 1 102 ? 2.776 3.123 -44.721 1.00 59.41 102 ASP A C 1
ATOM 777 O O . ASP A 1 102 ? 1.559 3.076 -44.514 1.00 59.41 102 ASP A O 1
ATOM 781 N N . GLY A 1 103 ? 3.276 3.779 -45.773 1.00 51.78 103 GLY A N 1
ATOM 782 C CA . GLY A 1 103 ? 2.435 4.381 -46.813 1.00 51.78 103 GLY A CA 1
ATOM 783 C C . GLY A 1 103 ? 1.578 3.375 -47.598 1.00 51.78 103 GLY A C 1
ATOM 784 O O . GLY A 1 103 ? 0.660 3.801 -48.294 1.00 51.78 103 GLY A O 1
ATOM 785 N N . ASN A 1 104 ? 1.837 2.071 -47.452 1.00 61.28 104 ASN A N 1
ATOM 786 C CA . ASN A 1 104 ? 1.145 0.970 -48.122 1.00 61.28 104 ASN A CA 1
ATOM 787 C C . ASN A 1 104 ? 0.119 0.266 -47.207 1.00 61.28 104 ASN A C 1
ATOM 789 O O . ASN A 1 104 ? -0.548 -0.668 -47.644 1.00 61.28 104 ASN A O 1
ATOM 793 N N . GLY A 1 105 ? -0.034 0.711 -45.953 1.00 58.44 105 GLY A N 1
ATOM 794 C CA . GLY A 1 105 ? -0.971 0.153 -44.975 1.00 58.44 105 GLY A CA 1
ATOM 795 C C . GLY A 1 105 ? -0.456 -1.053 -44.178 1.00 58.44 105 GLY A C 1
ATOM 796 O O . GLY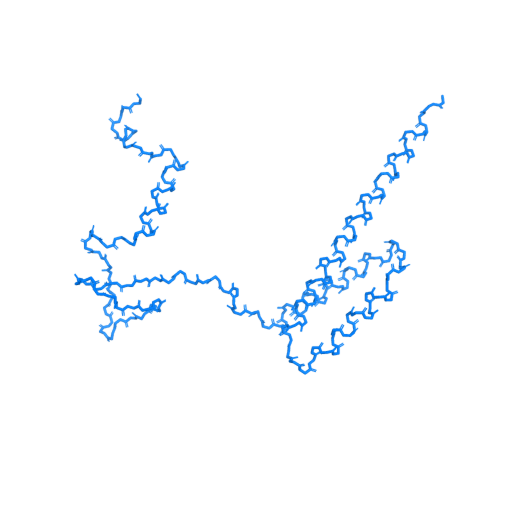 A 1 105 ? -1.205 -1.602 -43.367 1.00 58.44 105 GLY A O 1
ATOM 797 N N . ASN A 1 106 ? 0.803 -1.461 -44.341 1.00 65.31 106 ASN A N 1
ATOM 798 C CA . ASN A 1 106 ? 1.411 -2.530 -43.549 1.00 65.31 106 ASN A CA 1
ATOM 799 C C . ASN A 1 106 ? 1.895 -2.003 -42.193 1.00 65.31 106 ASN A C 1
ATOM 801 O O . ASN A 1 106 ? 2.370 -0.874 -42.072 1.00 65.31 106 ASN A O 1
ATOM 805 N N . LYS A 1 107 ? 1.804 -2.838 -41.153 1.00 61.12 107 LYS A N 1
ATOM 806 C CA . LYS A 1 107 ? 2.299 -2.516 -39.804 1.00 61.12 107 LYS A CA 1
ATOM 807 C C . LYS A 1 107 ? 3.827 -2.582 -39.772 1.00 61.12 107 LYS A C 1
ATOM 809 O O . LYS A 1 107 ? 4.391 -3.645 -40.006 1.00 61.12 107 LYS A O 1
ATOM 814 N N . VAL A 1 108 ? 4.481 -1.473 -39.431 1.00 61.53 108 VAL A N 1
ATOM 815 C CA . VAL A 1 108 ? 5.952 -1.345 -39.427 1.00 61.53 108 VAL A CA 1
ATOM 816 C C . VAL A 1 108 ? 6.536 -1.493 -38.021 1.00 61.53 108 VAL A C 1
ATOM 818 O O . VAL A 1 108 ? 7.682 -1.908 -37.876 1.00 61.53 108 VAL A O 1
ATOM 821 N N . CYS A 1 109 ? 5.770 -1.194 -36.962 1.00 57.22 109 CYS A N 1
ATOM 822 C CA . CYS A 1 109 ? 6.280 -1.258 -35.587 1.00 57.22 109 CYS A CA 1
ATOM 823 C C . CYS A 1 109 ? 5.265 -1.869 -34.609 1.00 57.22 109 CYS A C 1
ATOM 825 O O . CYS A 1 109 ? 4.139 -1.383 -34.479 1.00 57.22 109 CYS A O 1
ATOM 827 N N . ASN A 1 110 ? 5.705 -2.878 -33.850 1.00 55.75 110 ASN A N 1
ATOM 828 C CA . ASN A 1 110 ? 4.971 -3.459 -32.722 1.00 55.75 110 ASN A CA 1
ATOM 829 C C . ASN A 1 110 ? 5.188 -2.622 -31.450 1.00 55.75 110 ASN A C 1
ATOM 831 O O . ASN A 1 110 ? 5.879 -3.041 -30.525 1.00 55.75 110 ASN A O 1
ATOM 835 N N . GLY A 1 111 ? 4.650 -1.400 -31.423 1.00 51.81 111 GLY A N 1
ATOM 836 C CA . GLY A 1 111 ? 4.514 -0.605 -30.194 1.00 51.81 111 GLY A CA 1
ATOM 837 C C . GLY A 1 111 ? 5.802 -0.057 -29.558 1.00 51.81 111 GLY A C 1
ATOM 838 O O . GLY A 1 111 ? 5.710 0.648 -28.556 1.00 51.81 111 GLY A O 1
ATOM 839 N N . ILE A 1 112 ? 6.981 -0.314 -30.132 1.00 47.09 112 ILE A N 1
ATOM 840 C CA . ILE A 1 112 ? 8.256 0.306 -29.746 1.00 47.09 112 ILE A CA 1
ATOM 841 C C . ILE A 1 112 ? 8.606 1.323 -30.831 1.00 47.09 112 ILE A C 1
ATOM 843 O O . ILE A 1 112 ? 8.758 0.954 -31.994 1.00 47.09 112 ILE A O 1
ATOM 847 N N . GLY A 1 113 ? 8.696 2.605 -30.470 1.00 48.19 113 GLY A N 1
ATOM 848 C CA . GLY A 1 113 ? 9.103 3.665 -31.391 1.00 48.19 113 GLY A CA 1
ATOM 849 C C . GLY A 1 113 ? 10.564 3.485 -31.791 1.00 48.19 113 GLY A C 1
ATOM 850 O O . GLY A 1 113 ? 11.451 4.008 -31.127 1.00 48.19 113 GLY A O 1
ATOM 851 N N . GLN A 1 114 ? 10.818 2.714 -32.843 1.00 45.12 114 GLN A N 1
ATOM 852 C CA . GLN A 1 114 ? 12.131 2.634 -33.465 1.00 45.12 114 GLN A CA 1
ATOM 853 C C . GLN A 1 114 ? 12.223 3.685 -34.570 1.00 45.12 114 GLN A C 1
ATOM 855 O O . GLN A 1 114 ? 11.330 3.817 -35.406 1.00 45.12 114 GLN A O 1
ATOM 860 N N . LEU A 1 115 ? 13.315 4.447 -34.551 1.00 45.31 115 LEU A N 1
ATOM 861 C CA . LEU A 1 115 ? 13.755 5.217 -35.707 1.00 45.31 115 LEU A CA 1
ATOM 862 C C . LEU A 1 115 ? 14.098 4.225 -36.822 1.00 45.31 115 LEU A C 1
ATOM 864 O O . LEU A 1 115 ? 14.794 3.239 -36.576 1.00 45.31 115 LEU A O 1
ATOM 868 N N . ASN A 1 116 ? 13.630 4.485 -38.043 1.00 51.16 116 ASN A N 1
ATOM 869 C CA . ASN A 1 116 ? 14.115 3.743 -39.201 1.00 51.16 116 ASN A CA 1
ATOM 870 C C . ASN A 1 116 ? 15.638 3.906 -39.311 1.00 51.16 116 ASN A C 1
ATOM 872 O O . ASN A 1 116 ? 16.185 4.962 -38.984 1.00 51.16 116 ASN A O 1
ATOM 876 N N . ARG A 1 117 ? 16.310 2.863 -39.811 1.00 51.19 117 ARG A N 1
ATOM 877 C CA . ARG A 1 117 ? 17.775 2.786 -39.971 1.00 51.19 117 ARG A CA 1
ATOM 878 C C . ARG A 1 117 ? 18.369 3.962 -40.768 1.00 51.19 117 ARG A C 1
ATOM 880 O O . ARG A 1 117 ? 19.535 4.282 -40.583 1.00 51.19 117 ARG 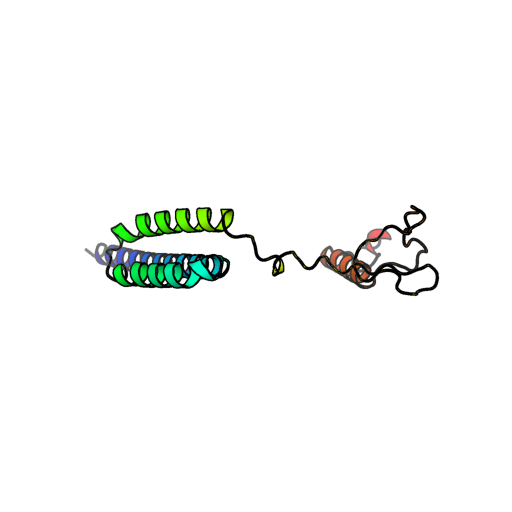A O 1
ATOM 887 N N . ASP A 1 118 ? 17.548 4.639 -41.570 1.00 56.22 118 ASP A N 1
ATOM 888 C CA . ASP A 1 118 ? 17.928 5.780 -42.412 1.00 56.22 118 ASP A CA 1
ATOM 889 C C . ASP A 1 118 ? 17.813 7.151 -41.716 1.00 56.22 118 ASP A C 1
ATOM 891 O O . ASP A 1 118 ? 17.932 8.187 -42.368 1.00 56.22 118 ASP A O 1
ATOM 895 N N . GLY A 1 119 ? 17.500 7.201 -40.415 1.00 46.84 119 GLY A N 1
ATOM 896 C CA . GLY A 1 119 ? 17.403 8.452 -39.646 1.00 46.84 119 GLY A CA 1
ATOM 897 C C . GLY A 1 119 ? 16.239 9.373 -40.044 1.00 46.84 119 GLY A C 1
ATOM 898 O O . GLY A 1 119 ? 16.077 10.450 -39.472 1.00 46.84 119 GLY A O 1
ATOM 899 N N . LYS A 1 120 ? 15.397 8.964 -41.001 1.00 47.34 120 LYS A N 1
ATOM 900 C CA . LYS A 1 120 ? 14.209 9.716 -41.417 1.00 47.34 120 LYS A CA 1
ATOM 901 C C . LYS A 1 120 ? 13.060 9.487 -40.439 1.00 47.34 120 LYS A C 1
ATOM 903 O O . LYS A 1 120 ? 12.611 8.357 -40.240 1.00 47.34 120 LYS A O 1
ATOM 908 N N . ALA A 1 121 ? 12.545 10.579 -39.877 1.00 43.56 121 ALA A N 1
ATOM 909 C CA . ALA A 1 121 ? 11.284 10.574 -39.152 1.00 43.56 121 ALA A CA 1
ATOM 910 C C . ALA A 1 121 ? 10.144 10.284 -40.138 1.00 43.56 121 ALA A C 1
ATOM 912 O O . ALA A 1 121 ? 9.782 11.130 -40.954 1.00 43.56 121 ALA A O 1
ATOM 913 N N . VAL A 1 122 ? 9.583 9.078 -40.080 1.00 47.81 122 VAL A N 1
ATOM 914 C CA . VAL A 1 122 ? 8.350 8.757 -40.801 1.00 47.81 122 VAL A CA 1
ATOM 915 C C . VAL A 1 122 ? 7.200 9.380 -40.020 1.00 47.81 122 VAL A C 1
ATOM 917 O O . VAL A 1 122 ? 6.812 8.884 -38.963 1.00 47.81 122 VAL A O 1
ATOM 920 N N . SER A 1 123 ? 6.687 10.514 -40.496 1.00 49.16 123 SER A N 1
ATOM 921 C CA . SER A 1 123 ? 5.426 11.058 -40.005 1.00 49.16 123 SER A CA 1
ATOM 922 C C . SER A 1 123 ? 4.274 10.470 -40.825 1.00 49.16 123 SER A C 1
ATOM 924 O O . SER A 1 123 ? 4.311 10.422 -42.052 1.00 49.16 123 SER A O 1
ATOM 926 N N . ASN A 1 124 ? 3.232 9.999 -40.139 1.00 48.53 124 ASN A N 1
ATOM 927 C CA . ASN A 1 124 ? 2.066 9.331 -40.732 1.00 48.53 124 ASN A CA 1
ATOM 928 C C . ASN A 1 124 ? 1.104 10.303 -41.456 1.00 48.53 124 ASN A C 1
ATOM 930 O O . ASN A 1 124 ? -0.113 10.146 -41.354 1.00 48.53 124 ASN A O 1
ATOM 934 N N . TRP A 1 125 ? 1.584 11.345 -42.138 1.00 45.50 125 TRP A N 1
ATOM 935 C CA . TRP A 1 125 ? 0.695 12.363 -42.704 1.00 45.50 125 TRP A CA 1
ATOM 936 C C . TRP A 1 125 ? 0.408 12.141 -44.194 1.00 45.50 125 TRP A C 1
ATOM 938 O O . TRP A 1 125 ? 1.057 12.716 -45.060 1.00 45.50 125 TRP A O 1
ATOM 948 N N . ASN A 1 126 ? -0.610 11.324 -44.489 1.00 43.41 126 ASN A N 1
ATOM 949 C CA . ASN A 1 126 ? -1.227 11.198 -45.822 1.00 43.41 126 ASN A CA 1
ATOM 950 C C . ASN A 1 126 ? -2.737 11.535 -45.820 1.00 43.41 126 ASN A C 1
ATOM 952 O O . ASN A 1 126 ? -3.471 11.141 -46.723 1.00 43.41 126 ASN A O 1
ATOM 956 N N . GLY A 1 127 ? -3.236 12.213 -44.779 1.00 46.75 127 GLY A N 1
ATOM 957 C CA . GLY A 1 127 ? -4.651 12.594 -44.648 1.00 46.75 127 GLY A CA 1
ATOM 958 C C . GLY A 1 127 ? -5.636 11.444 -44.368 1.00 46.75 127 GLY A C 1
ATOM 959 O O . GLY A 1 127 ? -6.791 11.717 -44.053 1.00 46.75 127 GLY A O 1
ATOM 960 N N . LYS A 1 128 ? -5.204 10.174 -44.421 1.00 51.81 128 LYS A N 1
ATOM 961 C CA . LYS A 1 128 ? -6.037 8.979 -44.160 1.00 51.81 128 LYS A CA 1
ATOM 962 C C . LYS A 1 128 ? -5.600 8.151 -42.936 1.00 51.81 128 LYS A C 1
ATOM 964 O O . LYS A 1 128 ? -6.320 7.242 -42.543 1.00 51.81 128 LYS A O 1
ATOM 969 N N . ASN A 1 129 ? -4.477 8.495 -42.299 1.00 51.91 129 ASN A N 1
ATOM 970 C CA . ASN A 1 129 ? -3.812 7.712 -41.241 1.00 51.91 129 ASN A CA 1
ATOM 971 C C . ASN A 1 129 ? -4.021 8.231 -39.800 1.00 51.91 129 ASN A C 1
ATOM 973 O O . ASN A 1 129 ? -3.131 8.103 -38.953 1.00 51.91 129 ASN A O 1
ATOM 977 N N . LEU A 1 130 ? -5.172 8.824 -39.470 1.00 57.81 130 LEU A N 1
ATOM 978 C CA . LEU A 1 130 ? -5.472 9.061 -38.054 1.00 57.81 130 LEU A CA 1
ATOM 979 C C . LEU A 1 130 ? -5.827 7.723 -37.394 1.00 57.81 130 LEU A C 1
ATOM 981 O O . LEU A 1 130 ? -6.751 7.045 -37.837 1.00 57.81 130 LEU A O 1
ATOM 985 N N . ASP A 1 131 ? -5.097 7.355 -36.333 1.00 58.19 131 ASP A N 1
ATOM 986 C CA . ASP A 1 131 ? -5.403 6.175 -35.515 1.00 58.19 131 ASP A CA 1
ATOM 987 C C . ASP A 1 131 ? -6.903 6.196 -35.157 1.00 58.19 131 ASP A C 1
ATOM 989 O O . ASP A 1 131 ? -7.358 7.177 -34.547 1.00 58.19 131 ASP A O 1
ATOM 993 N N . PRO A 1 132 ? -7.683 5.158 -35.523 1.00 59.91 132 PRO A N 1
ATOM 994 C CA . PRO A 1 132 ? -9.115 5.091 -35.246 1.00 59.91 132 PRO A CA 1
ATOM 995 C C . PRO A 1 132 ? -9.456 5.407 -33.785 1.00 59.91 132 PRO A C 1
ATOM 997 O O . PRO A 1 132 ? -10.482 6.032 -33.498 1.00 59.91 132 PRO A O 1
ATOM 1000 N N . CYS A 1 133 ? -8.573 5.043 -32.851 1.00 53.94 133 CYS A N 1
ATOM 1001 C CA . CYS A 1 133 ? -8.722 5.341 -31.431 1.00 53.94 133 CYS A CA 1
ATOM 1002 C C . CYS A 1 133 ? -8.556 6.835 -31.111 1.00 53.94 133 CYS A C 1
ATOM 1004 O O . CYS A 1 133 ? -9.307 7.370 -30.293 1.00 53.94 133 CYS A O 1
ATOM 1006 N N . SER A 1 134 ? -7.619 7.523 -31.768 1.00 64.62 134 SER A N 1
ATOM 1007 C CA . SER A 1 134 ? -7.403 8.967 -31.621 1.00 64.62 134 SER A CA 1
ATOM 1008 C C . SER A 1 134 ? -8.580 9.767 -32.187 1.00 64.62 134 SER A C 1
ATOM 1010 O O . SER A 1 134 ? -9.115 10.642 -31.504 1.00 64.62 134 SER A O 1
ATOM 1012 N N . VAL A 1 135 ? -9.075 9.392 -33.375 1.00 70.31 135 VAL A N 1
ATOM 1013 C CA . VAL A 1 135 ? -10.264 10.012 -33.995 1.00 70.31 135 VAL A CA 1
ATOM 1014 C C . VAL A 1 135 ? -11.493 9.835 -33.110 1.00 70.31 135 VAL A C 1
ATOM 1016 O O . VAL A 1 135 ? -12.222 10.792 -32.847 1.00 70.31 135 VAL A O 1
ATOM 1019 N N . LYS A 1 136 ? -11.715 8.619 -32.599 1.00 72.44 136 LYS A N 1
ATOM 1020 C CA . LYS A 1 136 ? -12.853 8.315 -31.726 1.00 72.44 136 LYS A CA 1
ATOM 1021 C C . LYS A 1 136 ? -12.774 9.082 -30.407 1.00 72.44 136 LYS A C 1
ATOM 1023 O O . LYS A 1 136 ? -13.780 9.647 -29.984 1.00 72.44 136 LYS A O 1
ATOM 1028 N N . ARG A 1 137 ? -11.591 9.152 -29.784 1.00 77.25 137 ARG A N 1
ATOM 1029 C CA . ARG A 1 137 ? -11.369 9.916 -28.546 1.00 77.25 137 ARG A CA 1
ATOM 1030 C C . ARG A 1 137 ? -11.605 11.411 -28.761 1.00 77.25 137 ARG A C 1
ATOM 1032 O O . ARG A 1 137 ? -12.305 12.025 -27.963 1.00 77.25 137 ARG A O 1
ATOM 1039 N N . HIS A 1 138 ? -11.076 11.981 -29.841 1.00 80.19 138 HIS A N 1
ATOM 1040 C CA . HIS A 1 138 ? -11.269 13.393 -30.160 1.00 80.19 138 HIS A CA 1
ATOM 1041 C C . HIS A 1 138 ? -12.745 13.718 -30.425 1.00 80.19 138 HIS A C 1
ATOM 1043 O O . HIS A 1 138 ? -13.289 14.648 -29.834 1.00 80.19 138 HIS A O 1
ATOM 1049 N N . ARG A 1 139 ? -13.443 12.889 -31.211 1.00 76.94 139 ARG A N 1
ATOM 1050 C CA . ARG A 1 139 ? -14.883 13.041 -31.466 1.00 76.94 139 ARG A CA 1
ATOM 1051 C C . ARG A 1 139 ? -15.719 12.955 -30.186 1.00 76.94 139 ARG A C 1
ATOM 1053 O O . ARG A 1 139 ? -16.658 13.725 -30.014 1.00 76.94 139 ARG A O 1
ATOM 1060 N N . GLN A 1 140 ? -15.377 12.048 -29.271 1.00 82.75 140 GLN A N 1
ATOM 1061 C CA . GLN A 1 140 ? -16.032 11.958 -27.962 1.00 82.75 140 GLN A CA 1
ATOM 1062 C C . GLN A 1 140 ? -15.787 13.202 -27.104 1.00 82.75 140 GLN A C 1
ATOM 1064 O O . GLN A 1 140 ? -16.702 13.664 -26.426 1.00 82.75 140 GLN A O 1
ATOM 1069 N N . GLN A 1 141 ? -14.572 13.753 -27.135 1.00 84.00 141 GLN A N 1
ATOM 1070 C CA . GLN A 1 141 ? -14.240 14.984 -26.423 1.00 84.00 141 GLN A CA 1
ATOM 1071 C C . GLN A 1 141 ? -15.023 16.180 -26.977 1.00 84.00 141 GLN A C 1
ATOM 1073 O O . GLN A 1 141 ? -15.590 16.937 -26.193 1.00 84.00 141 GLN A O 1
ATOM 1078 N N . LEU A 1 142 ? -15.128 16.302 -28.302 1.00 82.62 142 LEU A N 1
ATOM 1079 C CA . LEU A 1 142 ? -15.953 17.320 -28.954 1.00 82.62 142 LEU A CA 1
ATOM 1080 C C . LEU A 1 142 ? -17.432 17.178 -28.581 1.00 82.62 142 LEU A C 1
ATOM 1082 O O . LEU A 1 142 ? -18.058 18.163 -28.205 1.00 82.62 142 LEU A O 1
ATOM 1086 N N . GLY A 1 143 ? -17.969 15.953 -28.580 1.00 81.56 143 GLY A N 1
ATOM 1087 C CA . GLY A 1 143 ? -19.349 15.702 -28.160 1.00 81.56 143 GLY A CA 1
ATOM 1088 C C . GLY A 1 143 ? -19.616 16.077 -26.699 1.00 81.56 143 GLY A C 1
ATOM 1089 O O . GLY A 1 143 ? -20.637 16.686 -26.401 1.00 81.56 143 GLY A O 1
ATOM 1090 N N . ARG A 1 144 ? -18.674 15.792 -25.789 1.00 82.94 144 ARG A N 1
ATOM 1091 C CA . ARG A 1 144 ? -18.753 16.227 -24.380 1.00 82.94 144 ARG A CA 1
ATOM 1092 C C . ARG A 1 144 ? -18.696 17.742 -24.218 1.00 82.94 144 ARG A C 1
ATOM 1094 O O . ARG A 1 144 ? -19.308 18.270 -23.301 1.00 82.94 144 ARG A O 1
ATOM 1101 N N . ALA A 1 145 ? -17.968 18.418 -25.097 1.00 78.75 145 ALA A N 1
ATOM 1102 C CA . ALA A 1 145 ? -17.886 19.870 -25.137 1.00 78.75 145 ALA A CA 1
ATOM 1103 C C . ALA A 1 145 ? -19.053 20.521 -25.917 1.00 78.75 145 ALA A C 1
ATOM 1105 O O . ALA A 1 145 ? -19.048 21.731 -26.103 1.00 78.75 145 ALA A O 1
ATOM 1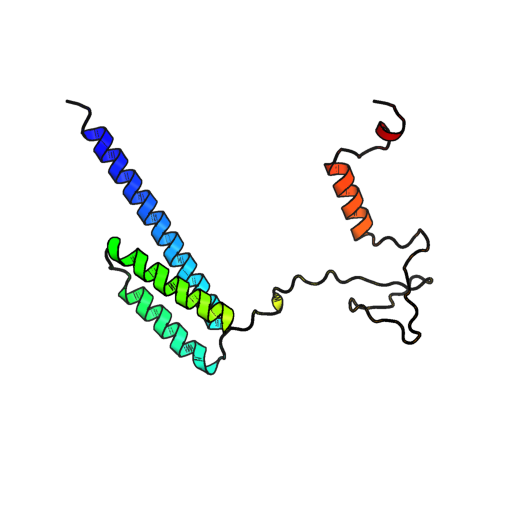106 N N . GLY A 1 146 ? -20.051 19.743 -26.364 1.00 76.94 146 GLY A N 1
ATOM 1107 C CA . GLY A 1 146 ? -21.240 20.243 -27.068 1.00 76.94 146 GLY A CA 1
ATOM 1108 C C . GLY A 1 146 ? -21.059 20.452 -28.576 1.00 76.94 146 GLY A C 1
ATOM 1109 O O . GLY A 1 146 ? -22.009 20.796 -29.275 1.00 76.94 146 GLY A O 1
ATOM 1110 N N . PHE A 1 147 ? -19.874 20.172 -29.120 1.00 71.25 147 PHE A N 1
ATOM 1111 C CA . PHE A 1 147 ? -19.552 20.314 -30.541 1.00 71.25 147 PHE A CA 1
ATOM 1112 C C . PHE A 1 147 ? -19.956 19.060 -31.337 1.00 71.25 147 PHE A C 1
ATOM 1114 O O . PHE A 1 147 ? -19.128 18.400 -31.964 1.00 71.25 147 PHE A O 1
ATOM 1121 N N . VAL A 1 148 ? -21.236 18.679 -31.264 1.00 66.69 148 VAL A N 1
ATOM 1122 C CA . VAL A 1 148 ? -21.756 17.452 -31.903 1.00 66.69 148 VAL A CA 1
ATOM 1123 C C . VAL A 1 148 ? -21.978 17.651 -33.409 1.00 66.69 148 VAL A C 1
ATOM 1125 O O . VAL A 1 148 ? -21.696 16.743 -34.189 1.00 66.69 148 VAL A O 1
ATOM 1128 N N . ASN A 1 149 ? -22.407 18.852 -33.820 1.00 66.62 149 ASN A N 1
ATOM 1129 C CA . ASN A 1 149 ? -22.713 19.221 -35.207 1.00 66.62 149 ASN A CA 1
ATOM 1130 C C . ASN A 1 149 ? -22.098 20.589 -35.527 1.00 66.62 149 ASN A C 1
ATOM 1132 O O . ASN A 1 149 ? -22.318 21.503 -34.746 1.00 66.62 149 ASN A O 1
ATOM 1136 N N . ASN A 1 150 ? -21.452 20.784 -36.685 1.00 62.91 150 ASN A N 1
ATOM 1137 C CA . ASN A 1 150 ? -20.820 22.058 -37.107 1.00 62.91 150 ASN A CA 1
ATOM 1138 C C . ASN A 1 150 ? -21.793 23.254 -37.307 1.00 62.91 150 ASN A C 1
ATOM 1140 O O . ASN A 1 150 ? -21.455 24.214 -37.995 1.00 62.91 150 ASN A O 1
ATOM 1144 N N . LEU A 1 151 ? -23.010 23.210 -36.761 1.00 60.34 151 LEU A N 1
ATOM 1145 C CA . LEU A 1 151 ? -24.021 24.268 -36.866 1.00 60.34 151 LEU A CA 1
ATOM 1146 C C . LEU A 1 151 ? -23.558 25.566 -36.186 1.00 60.34 151 LEU A C 1
ATOM 1148 O O . LEU A 1 151 ? -23.653 26.633 -36.787 1.00 60.34 151 LEU A O 1
ATOM 1152 N N . HIS A 1 152 ? -22.900 25.453 -35.028 1.00 58.59 152 HIS A N 1
ATOM 1153 C CA . HIS A 1 152 ? -22.282 26.581 -34.316 1.00 58.59 152 HIS A CA 1
ATOM 1154 C C . HIS A 1 152 ? -21.170 27.274 -35.125 1.00 58.59 152 HIS A C 1
ATOM 1156 O O . HIS A 1 152 ? -20.968 28.474 -34.989 1.00 58.59 152 HIS A O 1
ATOM 1162 N N . ALA A 1 153 ? -20.465 26.547 -36.000 1.00 58.78 153 ALA A N 1
ATOM 1163 C CA . ALA A 1 153 ? -19.428 27.112 -36.870 1.00 58.78 153 ALA A CA 1
ATOM 1164 C C . ALA A 1 153 ? -20.003 27.717 -38.166 1.00 58.78 153 ALA A C 1
ATOM 1166 O O . ALA A 1 153 ? -19.304 28.435 -38.873 1.00 58.78 153 ALA A O 1
ATOM 1167 N N . LYS A 1 154 ? -21.273 27.426 -38.481 1.00 61.38 154 LYS A N 1
ATOM 1168 C CA . LYS A 1 154 ? -22.014 27.966 -39.631 1.00 61.38 154 LYS A CA 1
ATOM 1169 C C . LYS A 1 154 ? -22.951 29.123 -39.253 1.00 61.38 154 LYS A C 1
ATOM 1171 O O . LYS A 1 154 ? -23.676 29.601 -40.117 1.00 61.38 154 LYS A O 1
ATOM 1176 N N . GLY A 1 155 ? -22.939 29.564 -37.991 1.00 52.50 155 GLY A N 1
ATOM 1177 C CA . GLY A 1 155 ? -23.736 30.701 -37.515 1.00 52.50 155 GLY A CA 1
ATOM 1178 C C . GLY A 1 155 ? -25.240 30.434 -37.404 1.00 52.50 155 GLY A C 1
ATOM 1179 O O . GLY A 1 155 ? -26.014 31.381 -37.315 1.00 52.50 155 GLY A O 1
ATOM 1180 N N . LEU A 1 156 ? -25.658 29.167 -37.418 1.00 56.66 156 LEU A N 1
ATOM 1181 C CA . LEU A 1 156 ? -27.047 28.761 -37.207 1.00 56.66 156 LEU A CA 1
ATOM 1182 C C . LEU A 1 156 ? -27.167 28.211 -35.782 1.00 56.66 156 LEU A C 1
ATOM 1184 O O . LEU A 1 156 ? -26.613 27.146 -35.489 1.00 56.66 156 LEU A O 1
ATOM 1188 N N . PHE A 1 157 ? -27.836 28.979 -34.919 1.00 60.53 157 PHE A N 1
ATOM 1189 C CA . PHE A 1 157 ? -28.198 28.605 -33.549 1.00 60.53 157 PHE A CA 1
ATOM 1190 C C . PHE A 1 157 ? -29.604 28.010 -33.513 1.00 60.53 157 PHE A C 1
ATOM 1192 O O . PHE A 1 157 ? -30.481 28.557 -34.219 1.00 60.53 157 PHE A O 1
#

Radius of gyration: 28.84 Å; chains: 1; bounding box: 52×45×81 Å

Foldseek 3Di:
DPPPVVVVVVVVVVVVVVVVVLVVLVVVLLVLQLVLLVLDDPVCNVVSVVVSVVVVVVCPPPDPVPSVVVSVVSVVVSVVSVVVGDPDCVPPPPLPQDFDADPVGHTDDRSDDDQPPVNDDDDPPPPPDDDPVNVVVVQVVCVVVVNVDCCVVVVHD